Protein AF-A0A401JE91-F1 (afdb_monomer)

Mean predicted aligned error: 9.67 Å

InterPro domains:
  IPR007419 BFD-like [2Fe-2S]-binding domain [PF04324] (2-43)
  IPR041854 BFD-like [2Fe-2S]-binding domain superfamily [G3DSA:1.10.10.1100] (1-47)
  IPR052371 Bacterioferritin-associated ferredoxin [PTHR37424] (2-49)

Solvent-accessible surface area (backbone atoms only — not comparable to full-atom values): 4250 Å² total; per-residue (Å²): 140,54,70,65,60,49,44,51,40,39,77,74,66,41,84,47,74,64,45,41,30,75,77,69,46,55,48,70,86,79,44,79,54,43,67,59,51,47,54,50,45,54,51,42,52,52,52,50,54,69,72,53,84,64,90,82,80,91,77,77,91,81,86,75,88,129

Radius of gyration: 16.4 Å; Cα contacts (8 Å, |Δi|>4): 44; chains: 1; bounding box: 58×20×27 Å

Foldseek 3Di:
DDLVVLLVLVVVPDQDVVSCCVVVVQCVPPNPCVVVSVVSSVVSVVVVVVVPPPDPDDDDDPPDDD

Sequence (66 aa):
MTDSAIREAVCQGACRMRDLKEGLGVSAQCGKCACHAKAVLEEALSKQSMMQSIPLEPGRLYEAAA

pLDDT: mean 80.3, std 17.22, range [41.56, 94.25]

Structure (mmCIF, N/CA/C/O backbone):
data_AF-A0A401JE91-F1
#
_entry.id   AF-A0A401JE91-F1
#
loop_
_atom_site.group_PDB
_atom_site.id
_atom_site.type_symbol
_atom_site.label_atom_id
_atom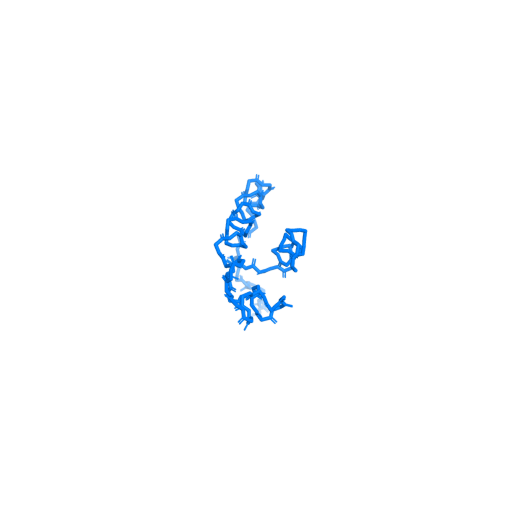_site.label_alt_id
_atom_site.label_comp_id
_atom_site.label_asym_id
_atom_site.label_entity_id
_atom_site.label_seq_id
_atom_site.pdbx_PDB_ins_code
_atom_site.Cartn_x
_atom_site.Cartn_y
_atom_site.Cartn_z
_atom_site.occupancy
_atom_site.B_iso_or_equiv
_atom_site.auth_seq_id
_atom_site.auth_comp_id
_atom_site.auth_asym_id
_atom_site.auth_atom_id
_atom_site.pdbx_PDB_model_num
ATOM 1 N N . MET A 1 1 ? 6.025 3.774 -8.088 1.00 71.31 1 MET A N 1
ATOM 2 C CA . MET A 1 1 ? 5.029 3.872 -7.002 1.00 71.31 1 MET A CA 1
ATOM 3 C C . MET A 1 1 ? 5.622 4.712 -5.902 1.00 71.31 1 MET A C 1
ATOM 5 O O . MET A 1 1 ? 6.755 4.443 -5.526 1.00 71.31 1 MET A O 1
ATOM 9 N N . THR A 1 2 ? 4.899 5.735 -5.464 1.00 89.12 2 THR A N 1
ATOM 10 C CA . THR A 1 2 ? 5.319 6.669 -4.413 1.00 89.12 2 THR A CA 1
ATOM 11 C C . THR A 1 2 ? 4.404 6.530 -3.203 1.00 89.12 2 THR A C 1
ATOM 13 O O . THR A 1 2 ? 3.249 6.123 -3.336 1.00 89.12 2 THR A O 1
ATOM 16 N N . ASP A 1 3 ? 4.905 6.894 -2.028 1.00 91.38 3 ASP A N 1
ATOM 17 C CA . ASP A 1 3 ? 4.148 6.840 -0.773 1.00 91.38 3 ASP A CA 1
ATOM 18 C C . ASP A 1 3 ? 2.912 7.741 -0.820 1.00 91.38 3 ASP A C 1
ATOM 20 O O . ASP A 1 3 ? 1.850 7.375 -0.319 1.00 91.38 3 ASP A O 1
ATOM 24 N N . SER A 1 4 ? 3.025 8.895 -1.487 1.00 91.94 4 SER A N 1
ATOM 25 C CA . SER A 1 4 ? 1.910 9.819 -1.701 1.00 91.94 4 SER A C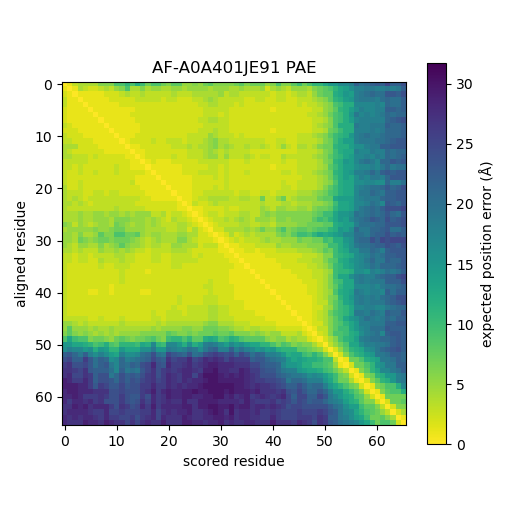A 1
ATOM 26 C C . SER A 1 4 ? 0.758 9.155 -2.449 1.00 91.94 4 SER A C 1
ATOM 28 O O . SER A 1 4 ? -0.375 9.262 -2.000 1.00 91.94 4 SER A O 1
ATOM 30 N N . ALA A 1 5 ? 1.039 8.394 -3.513 1.00 91.19 5 ALA A N 1
ATOM 31 C CA . ALA A 1 5 ? 0.003 7.691 -4.270 1.00 91.19 5 ALA A CA 1
ATOM 32 C C . ALA A 1 5 ? -0.719 6.633 -3.418 1.00 91.19 5 ALA A C 1
ATOM 34 O O . ALA A 1 5 ? -1.924 6.449 -3.548 1.00 91.19 5 ALA A O 1
ATOM 35 N N . ILE A 1 6 ? 0.001 5.965 -2.508 1.00 92.62 6 ILE A N 1
ATOM 36 C CA . ILE A 1 6 ? -0.592 5.003 -1.569 1.00 92.62 6 ILE A CA 1
ATOM 37 C C . ILE A 1 6 ? -1.525 5.717 -0.588 1.00 92.62 6 ILE A C 1
ATOM 39 O O . ILE A 1 6 ? -2.648 5.268 -0.381 1.00 92.62 6 ILE A O 1
ATOM 43 N N . ARG A 1 7 ? -1.091 6.845 -0.013 1.00 92.50 7 ARG A N 1
ATOM 44 C CA . ARG A 1 7 ? -1.932 7.661 0.881 1.00 92.50 7 ARG A CA 1
ATOM 45 C C . ARG A 1 7 ? -3.169 8.190 0.163 1.00 92.50 7 ARG A C 1
ATOM 47 O O . ARG A 1 7 ? -4.253 8.190 0.729 1.00 92.50 7 ARG A O 1
ATOM 54 N N . GLU A 1 8 ? -3.011 8.611 -1.084 1.00 92.56 8 GLU A N 1
ATOM 55 C CA . GLU A 1 8 ? -4.112 9.107 -1.901 1.00 92.56 8 GLU A CA 1
ATOM 56 C C . GLU A 1 8 ? -5.116 7.994 -2.220 1.00 92.56 8 GLU A C 1
ATOM 58 O O . GLU A 1 8 ? -6.321 8.216 -2.140 1.00 92.56 8 GLU A O 1
ATOM 63 N N . ALA A 1 9 ? -4.640 6.779 -2.508 1.00 92.19 9 ALA A N 1
ATOM 64 C CA . ALA A 1 9 ? -5.500 5.613 -2.676 1.00 92.19 9 ALA A CA 1
ATOM 65 C C . ALA A 1 9 ? -6.257 5.271 -1.382 1.00 92.19 9 ALA A C 1
ATOM 67 O O . ALA A 1 9 ? -7.436 4.936 -1.436 1.00 92.19 9 ALA A O 1
ATOM 68 N N . VAL A 1 10 ? -5.619 5.411 -0.215 1.00 92.06 10 VAL A N 1
ATOM 69 C CA . VAL A 1 10 ? -6.270 5.241 1.097 1.00 92.06 10 VAL A CA 1
ATOM 70 C C . VAL A 1 10 ? -7.375 6.274 1.312 1.00 92.06 10 VAL A C 1
ATOM 72 O O . VAL A 1 10 ? -8.489 5.909 1.680 1.00 92.06 10 VAL A O 1
ATOM 75 N N . CYS A 1 11 ? -7.124 7.543 0.982 1.00 89.44 11 CYS A N 1
ATOM 76 C CA . CYS A 1 11 ? -8.156 8.584 0.999 1.00 89.44 11 CYS A CA 1
ATOM 77 C C . CYS A 1 11 ? -9.325 8.277 0.047 1.00 89.44 11 CYS A C 1
ATOM 79 O O . CYS A 1 11 ? -10.460 8.642 0.337 1.00 89.44 11 CYS A O 1
ATOM 81 N N . GLN A 1 12 ? -9.059 7.593 -1.069 1.00 89.44 12 GLN A N 1
ATOM 82 C CA . GLN A 1 12 ? -10.077 7.128 -2.017 1.00 89.44 12 GLN A CA 1
ATOM 83 C C . GLN A 1 12 ? -10.813 5.856 -1.550 1.00 89.44 12 GLN A C 1
ATOM 85 O O . GLN A 1 12 ? -11.765 5.438 -2.204 1.00 89.44 12 GLN A O 1
ATOM 90 N N . GLY A 1 13 ? -10.412 5.251 -0.425 1.00 89.06 13 GLY A N 1
ATOM 91 C CA . GLY A 1 13 ? -11.061 4.079 0.173 1.00 89.06 13 GLY A CA 1
ATOM 92 C C . GLY A 1 13 ? -10.276 2.769 0.066 1.00 89.06 13 GLY A C 1
ATOM 93 O O . GLY A 1 13 ? -10.809 1.714 0.408 1.00 89.06 13 GLY A O 1
ATOM 94 N N . ALA A 1 14 ? -9.022 2.795 -0.392 1.00 92.31 14 ALA A N 1
ATOM 95 C CA . ALA A 1 14 ? -8.172 1.609 -0.393 1.00 92.31 14 ALA A CA 1
ATOM 96 C C . ALA A 1 14 ? -7.796 1.216 1.044 1.00 92.31 14 ALA A C 1
ATOM 98 O O . ALA A 1 14 ? -7.055 1.924 1.721 1.00 92.31 14 ALA A O 1
ATOM 99 N N . CYS A 1 15 ? -8.254 0.046 1.487 1.00 90.62 15 CYS A N 1
ATOM 100 C CA . CYS A 1 15 ? -7.989 -0.454 2.840 1.00 90.62 15 CYS A CA 1
ATOM 101 C C . CYS A 1 15 ? -7.117 -1.711 2.847 1.00 90.62 15 CYS A C 1
ATOM 103 O O . CY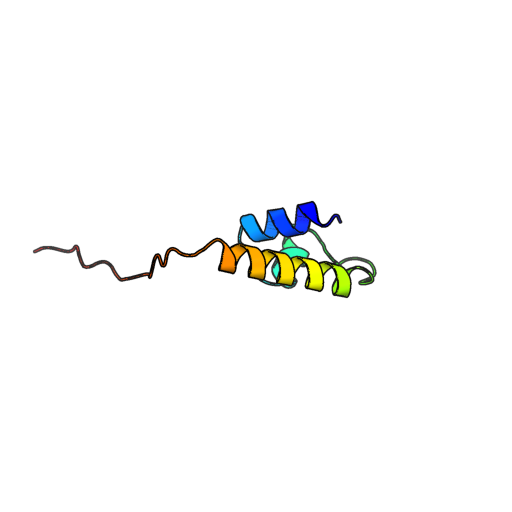S A 1 15 ? -6.721 -2.194 3.907 1.00 90.62 15 CYS A O 1
ATOM 105 N N . ARG A 1 16 ? -6.832 -2.296 1.678 1.00 93.19 16 ARG A N 1
ATOM 106 C CA . ARG A 1 16 ? -6.053 -3.528 1.559 1.00 93.19 16 ARG A CA 1
ATOM 107 C C . ARG A 1 16 ? -5.005 -3.411 0.469 1.00 93.19 16 ARG A C 1
ATOM 109 O O . ARG A 1 16 ? -5.129 -2.679 -0.506 1.00 93.19 16 ARG A O 1
ATOM 116 N N . MET A 1 17 ? -3.981 -4.251 0.583 1.00 92.44 17 MET A N 1
ATOM 117 C CA . MET A 1 17 ? -2.925 -4.332 -0.427 1.00 92.44 17 MET A CA 1
ATOM 118 C C . MET A 1 17 ? -3.443 -4.808 -1.797 1.00 92.44 17 MET A C 1
ATOM 120 O O . MET A 1 17 ? -2.822 -4.539 -2.822 1.00 92.44 17 MET A O 1
ATOM 124 N N . ARG A 1 18 ? -4.601 -5.487 -1.825 1.00 92.81 18 ARG A N 1
ATOM 125 C CA . ARG A 1 18 ? -5.312 -5.828 -3.065 1.00 92.81 18 ARG A CA 1
ATOM 126 C C . ARG A 1 18 ? -5.816 -4.576 -3.780 1.00 92.81 18 ARG A C 1
ATOM 128 O O . ARG A 1 18 ? -5.553 -4.448 -4.967 1.00 92.81 18 ARG A O 1
ATOM 135 N N . ASP A 1 19 ? -6.423 -3.642 -3.053 1.00 92.25 19 ASP A N 1
ATOM 136 C CA . ASP A 1 19 ? -6.926 -2.384 -3.616 1.00 92.25 19 ASP A CA 1
ATOM 137 C C . ASP A 1 19 ? -5.775 -1.556 -4.200 1.00 92.25 19 ASP A C 1
ATOM 139 O O . ASP A 1 19 ? -5.869 -1.046 -5.311 1.00 92.25 19 ASP A O 1
ATOM 143 N N . LEU A 1 20 ? -4.626 -1.511 -3.513 1.00 91.69 20 LEU A N 1
ATOM 144 C CA . LEU A 1 20 ? -3.416 -0.870 -4.045 1.00 91.69 20 LEU A CA 1
ATOM 145 C C . LEU A 1 20 ? -2.850 -1.596 -5.272 1.00 91.69 20 LEU A C 1
ATOM 147 O O . LEU A 1 20 ? -2.268 -0.966 -6.153 1.00 91.69 20 LEU A O 1
ATOM 151 N N . LYS A 1 21 ? -2.991 -2.921 -5.357 1.00 91.69 21 LYS A N 1
ATOM 152 C CA . LYS A 1 21 ? -2.570 -3.680 -6.537 1.00 91.69 21 LYS A CA 1
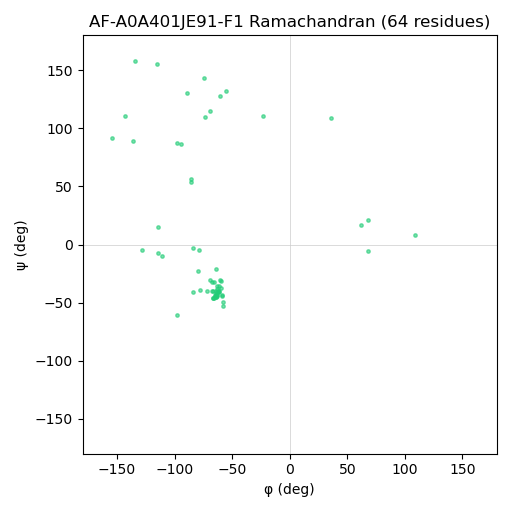ATOM 153 C C . LYS A 1 21 ? -3.495 -3.428 -7.728 1.00 91.69 21 LYS A C 1
ATOM 155 O O . LYS A 1 21 ? -2.992 -3.310 -8.838 1.00 91.69 21 LYS A O 1
ATOM 160 N N . GLU A 1 22 ? -4.803 -3.332 -7.517 1.00 90.50 22 GLU A N 1
ATOM 161 C CA . GLU A 1 22 ? -5.772 -3.088 -8.593 1.00 90.50 22 GLU A CA 1
ATOM 162 C C . GLU A 1 22 ? -5.796 -1.616 -9.030 1.00 90.50 22 GLU A C 1
ATOM 164 O O . GLU A 1 22 ? -5.836 -1.343 -10.224 1.00 90.50 22 GLU A O 1
ATOM 169 N N . GLY A 1 23 ? -5.683 -0.672 -8.091 1.00 87.94 23 GLY A N 1
ATOM 170 C CA . GLY A 1 23 ? -5.692 0.764 -8.383 1.00 87.94 23 GLY A CA 1
ATOM 171 C C . GLY A 1 23 ? -4.335 1.327 -8.803 1.00 87.94 23 GLY A C 1
ATOM 172 O O . GLY A 1 23 ? -4.259 2.139 -9.720 1.00 87.94 23 GLY A O 1
ATOM 173 N N . LEU A 1 24 ? -3.246 0.895 -8.156 1.00 89.69 24 LEU A N 1
ATOM 174 C CA . LEU A 1 24 ? -1.900 1.417 -8.418 1.00 89.69 24 LEU A CA 1
ATOM 175 C C . LEU A 1 24 ? -0.978 0.397 -9.088 1.00 89.69 24 LEU A C 1
ATOM 177 O O . LEU A 1 24 ? 0.123 0.762 -9.464 1.00 89.69 24 LEU A O 1
ATOM 181 N N . GLY A 1 25 ? -1.328 -0.884 -9.218 1.00 89.75 25 GLY A N 1
ATOM 182 C CA . GLY A 1 25 ? -0.382 -1.882 -9.739 1.00 89.75 25 GLY A CA 1
ATOM 183 C C . GLY A 1 25 ? 0.803 -2.152 -8.801 1.00 89.75 25 GLY A C 1
ATOM 184 O O . GLY A 1 25 ? 1.856 -2.629 -9.240 1.00 89.75 25 GLY A O 1
ATOM 185 N N . VAL A 1 26 ? 0.673 -1.849 -7.501 1.00 88.00 26 VAL A N 1
ATOM 186 C CA . VAL A 1 26 ? 1.713 -2.154 -6.506 1.00 88.00 26 VAL A CA 1
ATOM 187 C C . VAL A 1 26 ? 2.057 -3.643 -6.548 1.00 88.00 26 VAL A C 1
ATOM 189 O O . VAL A 1 26 ? 1.185 -4.512 -6.536 1.00 88.00 26 VAL A O 1
ATOM 192 N N . SER A 1 27 ? 3.358 -3.942 -6.579 1.00 84.56 27 SER A N 1
ATOM 193 C CA . SER A 1 27 ? 3.888 -5.311 -6.588 1.00 84.56 27 SER A CA 1
ATOM 194 C C . SER A 1 27 ? 3.484 -6.164 -7.797 1.00 84.56 27 SER A C 1
ATOM 196 O O . SER A 1 27 ? 3.655 -7.379 -7.754 1.00 84.56 27 SER A O 1
ATOM 198 N N . ALA A 1 28 ? 2.999 -5.560 -8.887 1.00 86.81 28 ALA A N 1
ATOM 199 C CA . ALA A 1 28 ? 2.603 -6.297 -10.086 1.00 86.81 28 ALA A CA 1
ATOM 200 C C . ALA A 1 28 ? 3.787 -6.913 -10.857 1.00 86.81 28 ALA A C 1
ATOM 202 O O . ALA A 1 28 ? 3.624 -7.959 -11.474 1.00 86.81 28 ALA A O 1
ATOM 203 N N . GLN A 1 29 ? 4.972 -6.290 -10.808 1.00 84.62 29 GLN A N 1
ATOM 204 C CA . GLN A 1 29 ? 6.131 -6.715 -11.603 1.00 84.62 29 GLN A CA 1
ATOM 205 C C . GLN A 1 29 ? 7.116 -7.598 -10.823 1.00 84.62 29 GLN A C 1
ATOM 207 O O . GLN A 1 29 ? 7.392 -8.723 -11.217 1.00 84.62 29 GLN A O 1
ATOM 212 N N . CYS A 1 30 ? 7.691 -7.083 -9.732 1.00 87.00 30 CYS A N 1
ATOM 213 C CA . CYS A 1 30 ? 8.801 -7.745 -9.030 1.00 87.00 30 CYS A CA 1
ATOM 214 C C . CYS A 1 30 ? 8.586 -7.915 -7.519 1.00 87.00 30 CYS A C 1
ATOM 216 O O . CYS A 1 30 ? 9.440 -8.482 -6.846 1.00 87.00 30 CYS A O 1
ATOM 218 N N . GLY A 1 31 ? 7.490 -7.387 -6.962 1.00 86.44 31 GLY A N 1
ATOM 219 C CA . GLY A 1 31 ? 7.126 -7.543 -5.546 1.00 86.44 31 GLY A CA 1
ATOM 220 C C . GLY A 1 31 ? 8.027 -6.852 -4.511 1.00 86.44 31 GLY A C 1
ATOM 221 O O . GLY A 1 31 ? 7.676 -6.828 -3.337 1.00 86.44 31 GLY A O 1
ATOM 222 N N . LYS A 1 32 ? 9.154 -6.242 -4.902 1.00 89.12 32 LYS A N 1
ATOM 223 C CA . LYS A 1 32 ? 10.128 -5.646 -3.961 1.00 89.12 32 LYS A CA 1
ATOM 224 C C . LYS A 1 32 ? 9.544 -4.529 -3.094 1.00 89.12 32 LYS A C 1
ATOM 226 O O . LYS A 1 32 ? 9.963 -4.343 -1.958 1.00 89.12 32 LYS A O 1
ATOM 231 N N . CYS A 1 33 ? 8.565 -3.797 -3.620 1.00 89.50 33 CYS A N 1
ATOM 232 C CA . CYS A 1 33 ? 7.891 -2.728 -2.895 1.00 89.50 33 CYS A CA 1
ATOM 233 C C . CYS A 1 33 ? 6.748 -3.219 -1.993 1.00 89.50 33 CYS A C 1
ATOM 235 O O . CYS A 1 33 ? 6.185 -2.399 -1.281 1.00 89.50 33 CYS A O 1
ATOM 237 N N . ALA A 1 34 ? 6.410 -4.516 -1.974 1.00 90.62 34 ALA A N 1
ATOM 238 C CA . ALA A 1 34 ? 5.247 -5.034 -1.249 1.00 90.62 34 ALA A CA 1
ATOM 239 C C . ALA A 1 34 ? 5.293 -4.721 0.251 1.00 90.62 34 ALA A C 1
ATOM 241 O O . ALA A 1 34 ? 4.327 -4.198 0.804 1.00 90.62 34 ALA A O 1
ATOM 242 N N . CYS A 1 35 ? 6.424 -5.006 0.904 1.00 92.31 35 CYS A N 1
ATOM 243 C CA . CYS A 1 35 ? 6.587 -4.748 2.334 1.00 92.31 35 CYS A CA 1
ATOM 244 C C . CYS A 1 35 ? 6.524 -3.251 2.651 1.00 92.31 35 CYS A C 1
ATOM 246 O O . CYS A 1 35 ? 5.844 -2.856 3.593 1.00 92.31 35 CYS A O 1
ATOM 248 N N . HIS A 1 36 ? 7.188 -2.420 1.842 1.00 92.56 36 HIS A N 1
ATOM 249 C CA . HIS A 1 36 ? 7.201 -0.973 2.047 1.00 92.56 36 HIS A CA 1
ATOM 250 C C . HIS A 1 36 ? 5.815 -0.362 1.821 1.00 92.56 36 HIS A C 1
ATOM 252 O O . HIS A 1 36 ? 5.311 0.365 2.670 1.00 92.56 36 HIS A O 1
ATOM 258 N N . ALA A 1 37 ? 5.142 -0.747 0.735 1.00 92.62 37 ALA A N 1
ATOM 259 C CA . ALA A 1 37 ? 3.789 -0.302 0.443 1.00 92.62 37 ALA A CA 1
ATOM 260 C C . ALA A 1 37 ? 2.807 -0.705 1.549 1.00 92.62 37 ALA A C 1
ATOM 262 O O . ALA A 1 37 ? 1.921 0.073 1.891 1.00 92.62 37 ALA A O 1
ATOM 263 N N . LYS A 1 38 ? 2.977 -1.896 2.143 1.00 92.88 38 LYS A N 1
ATOM 264 C CA . LYS A 1 38 ? 2.168 -2.339 3.286 1.00 92.88 38 LYS A CA 1
ATOM 265 C C . LYS A 1 38 ? 2.392 -1.462 4.507 1.00 92.88 38 LYS A C 1
ATOM 267 O O . LYS A 1 38 ? 1.417 -1.052 5.117 1.00 92.88 38 LYS A O 1
ATOM 272 N N . ALA A 1 39 ? 3.640 -1.145 4.835 1.00 94.19 39 ALA A N 1
ATOM 273 C CA . 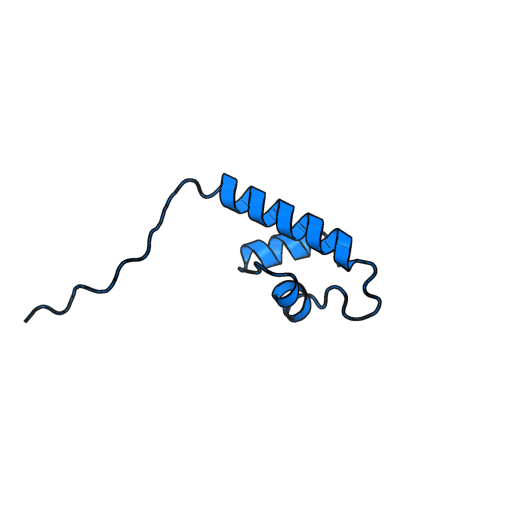ALA A 1 39 ? 3.937 -0.260 5.956 1.00 94.19 39 ALA A CA 1
ATOM 274 C C . ALA A 1 39 ? 3.282 1.121 5.777 1.00 94.19 39 ALA A C 1
ATOM 276 O O . ALA A 1 39 ? 2.655 1.631 6.700 1.00 94.19 39 ALA A O 1
ATOM 277 N N . VAL A 1 40 ? 3.359 1.689 4.571 1.00 94.25 40 VAL A N 1
ATOM 278 C CA . VAL A 1 40 ? 2.758 2.995 4.252 1.00 94.25 40 VAL A CA 1
ATOM 279 C C . VAL A 1 40 ? 1.231 2.940 4.292 1.00 94.25 40 VAL A C 1
ATOM 281 O O . VAL A 1 40 ? 0.613 3.873 4.799 1.00 94.25 40 VAL A O 1
ATOM 284 N N . LEU A 1 41 ? 0.625 1.854 3.795 1.00 93.31 41 LEU A N 1
ATOM 285 C CA . LEU A 1 41 ? -0.819 1.617 3.874 1.00 93.31 41 LEU A CA 1
ATOM 286 C C . LEU A 1 41 ? -1.293 1.608 5.332 1.00 93.31 41 LEU A C 1
ATOM 288 O O . LEU A 1 41 ? -2.194 2.358 5.687 1.00 93.31 41 LEU A O 1
ATOM 292 N N . GLU A 1 42 ? -0.660 0.795 6.178 1.00 94.06 42 GLU A N 1
ATOM 293 C CA . GLU A 1 42 ? -1.021 0.657 7.595 1.00 94.06 42 GLU A CA 1
ATOM 294 C C . GLU A 1 42 ? -0.833 1.980 8.352 1.00 94.06 42 GLU A C 1
ATOM 296 O O . GLU A 1 42 ? -1.668 2.362 9.173 1.00 94.06 42 GLU A O 1
ATOM 301 N N . GLU A 1 43 ? 0.242 2.716 8.051 1.00 93.81 43 GLU A N 1
ATOM 302 C CA . GLU A 1 43 ? 0.486 4.036 8.632 1.00 93.81 43 GLU A CA 1
ATOM 303 C C . GLU A 1 43 ? -0.586 5.047 8.199 1.00 93.81 43 GLU A C 1
ATOM 305 O O . GLU A 1 43 ? -1.079 5.821 9.020 1.00 93.81 43 GLU A O 1
ATOM 310 N N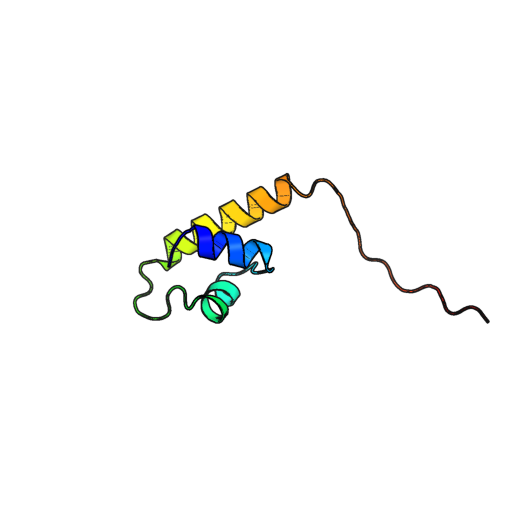 . ALA A 1 44 ? -0.964 5.046 6.919 1.00 92.31 44 ALA A N 1
ATOM 311 C CA . ALA A 1 44 ? -2.002 5.920 6.390 1.00 92.31 44 ALA A CA 1
ATOM 312 C C . ALA A 1 44 ? -3.377 5.603 6.998 1.00 92.31 44 ALA A C 1
ATOM 314 O O . ALA A 1 44 ? -4.052 6.527 7.440 1.00 92.31 44 ALA A O 1
ATOM 315 N N . LEU A 1 45 ? -3.747 4.322 7.106 1.00 91.06 45 LEU A N 1
ATOM 316 C CA . LEU A 1 45 ? -4.990 3.876 7.745 1.00 91.06 45 LEU A CA 1
ATOM 317 C C . LEU A 1 45 ? -5.021 4.216 9.239 1.00 91.06 45 LEU A C 1
ATOM 319 O O . LEU A 1 45 ? -6.031 4.703 9.740 1.00 91.06 45 LEU A O 1
ATOM 323 N N . SER A 1 46 ? -3.905 4.033 9.947 1.00 90.50 46 SER A N 1
ATOM 324 C CA . SER A 1 46 ? -3.792 4.412 11.363 1.00 90.50 46 SER A CA 1
ATOM 325 C C . SER A 1 46 ? -3.950 5.921 11.552 1.00 90.50 46 SER A C 1
ATOM 327 O O . SER A 1 46 ? -4.675 6.365 12.440 1.00 90.50 46 SER A O 1
ATOM 329 N N . LYS A 1 47 ? -3.322 6.728 10.685 1.00 87.38 47 LYS A N 1
ATOM 330 C CA . LYS A 1 47 ? -3.475 8.191 10.681 1.00 87.38 47 LYS A CA 1
ATOM 331 C C . LYS A 1 47 ? -4.903 8.616 10.342 1.00 87.38 47 LYS A C 1
ATOM 333 O O . LYS A 1 47 ? -5.416 9.539 10.967 1.00 87.38 47 LYS A O 1
ATOM 338 N N . GLN A 1 48 ? -5.546 7.942 9.391 1.00 83.69 48 GLN A N 1
ATOM 339 C CA . GLN A 1 48 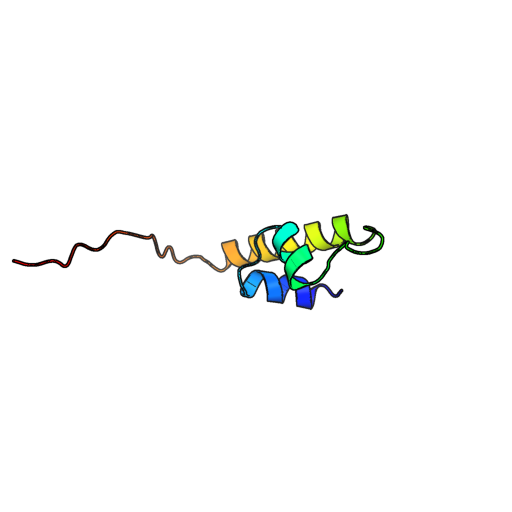? -6.936 8.197 9.024 1.00 83.69 48 GLN A CA 1
ATOM 340 C C . GLN A 1 48 ? -7.867 7.879 10.198 1.00 83.69 48 GLN A C 1
ATOM 342 O O . GLN A 1 48 ? -8.679 8.720 10.558 1.00 83.69 48 GLN A O 1
ATOM 347 N N . SER A 1 49 ? -7.670 6.745 10.875 1.00 77.56 49 SER A N 1
ATOM 348 C CA . SER A 1 49 ? -8.429 6.372 12.074 1.00 77.56 49 SER A CA 1
ATOM 349 C C . SER A 1 49 ? -8.238 7.361 13.231 1.00 77.56 49 SER A C 1
ATOM 351 O O . SER A 1 49 ? -9.216 7.731 13.872 1.00 77.56 49 SER A O 1
ATOM 353 N N . MET A 1 50 ? -7.016 7.852 13.469 1.00 69.50 50 MET A N 1
ATOM 354 C CA . MET A 1 50 ? -6.753 8.868 14.501 1.00 69.50 50 MET A CA 1
ATOM 355 C C . MET A 1 50 ? -7.376 10.233 14.177 1.00 69.50 50 MET A C 1
ATOM 357 O O . MET A 1 50 ? -7.763 10.956 15.091 1.00 69.50 50 MET A O 1
ATOM 361 N N . MET A 1 51 ? -7.475 10.592 12.893 1.00 61.78 51 MET A N 1
ATOM 362 C CA . MET A 1 51 ? -8.135 11.826 12.452 1.00 61.78 51 MET A CA 1
ATOM 363 C C . MET A 1 51 ? -9.669 11.678 12.413 1.00 61.78 51 MET A C 1
ATOM 365 O O . MET A 1 51 ? -10.391 12.667 12.504 1.00 61.78 51 MET A O 1
ATOM 369 N N . GLN A 1 52 ? -10.179 10.448 12.304 1.00 54.38 52 GLN A N 1
ATOM 370 C CA . GLN A 1 52 ? -11.603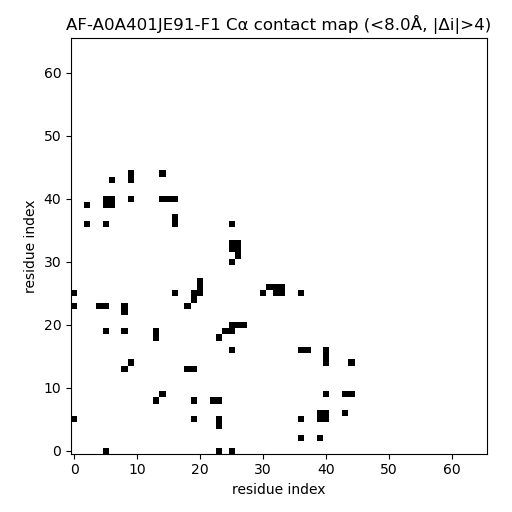 10.112 12.317 1.00 54.38 52 GLN A CA 1
ATOM 371 C C . GLN A 1 52 ? -12.133 9.928 13.747 1.00 54.38 52 GLN A C 1
ATOM 373 O O . GLN A 1 52 ? -12.732 8.914 14.090 1.00 54.38 52 GLN A O 1
ATOM 378 N N . SER A 1 53 ? -11.975 10.946 14.590 1.00 45.31 53 SER A N 1
ATOM 379 C CA . SER A 1 53 ? -12.730 11.085 15.840 1.00 45.31 53 SER A CA 1
ATOM 380 C C . SER A 1 53 ? -14.081 11.771 15.596 1.00 45.31 53 SER A C 1
ATOM 382 O O . SER A 1 53 ? -14.425 12.753 16.243 1.00 45.31 53 SER A O 1
ATOM 384 N N . ILE A 1 54 ? -14.872 11.241 14.659 1.00 51.69 54 ILE A N 1
ATOM 385 C CA . ILE A 1 54 ? -16.324 11.453 14.612 1.00 51.69 54 ILE A CA 1
ATOM 386 C C . ILE A 1 54 ? -16.950 10.128 14.147 1.00 51.69 54 ILE A C 1
ATOM 388 O O . ILE A 1 54 ? -16.749 9.749 12.991 1.00 51.69 54 ILE A O 1
ATOM 392 N N . PRO A 1 55 ? -17.682 9.396 15.005 1.00 44.53 55 PRO A N 1
ATOM 393 C CA . PRO A 1 55 ? -18.420 8.223 14.568 1.00 44.53 55 PRO A CA 1
ATOM 394 C C . PRO A 1 55 ? -19.647 8.687 13.779 1.00 44.53 55 PRO A C 1
ATOM 396 O O . PRO A 1 55 ? -20.588 9.240 14.343 1.00 44.53 55 PRO A O 1
ATOM 399 N N . LEU A 1 56 ? -19.647 8.459 12.469 1.00 51.38 56 LEU A N 1
ATOM 400 C CA . LEU A 1 56 ? -20.887 8.360 11.704 1.00 51.38 56 LEU A CA 1
ATOM 401 C C . LEU A 1 56 ? -21.231 6.876 11.627 1.00 51.38 56 LEU A C 1
ATOM 403 O O . LEU A 1 56 ? -20.814 6.181 10.703 1.00 51.38 56 LEU A O 1
ATOM 407 N N . GLU A 1 57 ? -21.939 6.392 12.648 1.00 49.97 57 GLU A N 1
ATOM 408 C CA . GLU A 1 57 ? -22.449 5.024 12.643 1.00 49.97 57 GLU A CA 1
ATOM 409 C C . GL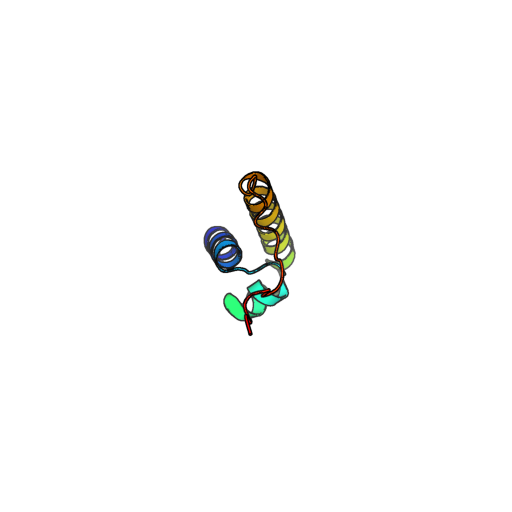U A 1 57 ? -23.662 4.881 11.696 1.00 49.97 57 GLU A C 1
ATOM 411 O O . GLU A 1 57 ? -24.496 5.789 11.601 1.00 49.97 57 GLU A O 1
ATOM 416 N N . PRO A 1 58 ? -23.780 3.735 10.999 1.00 66.56 58 PRO A N 1
ATOM 417 C CA . PRO A 1 58 ? -24.786 3.455 9.981 1.00 66.56 58 PRO A CA 1
ATOM 418 C C . PRO A 1 58 ? -26.067 2.847 10.580 1.00 66.56 58 PRO A C 1
ATOM 420 O O . PRO A 1 58 ? -26.029 1.848 11.295 1.00 66.56 58 PRO A O 1
ATOM 423 N N . GLY A 1 59 ? -27.238 3.392 10.232 1.00 41.56 59 GLY A N 1
ATOM 424 C CA . GLY A 1 59 ? -28.523 2.904 10.741 1.00 41.56 59 GLY A CA 1
ATOM 425 C C . GLY A 1 59 ? -29.701 3.200 9.817 1.00 41.56 59 GLY A C 1
ATOM 426 O O . GLY A 1 59 ? -30.321 4.246 9.922 1.00 41.56 59 GLY A O 1
ATOM 427 N N . ARG A 1 60 ? -29.990 2.244 8.926 1.00 46.75 60 ARG A N 1
ATOM 428 C CA . ARG A 1 60 ? -31.331 1.790 8.510 1.00 46.75 60 ARG A CA 1
ATOM 429 C C . ARG A 1 60 ? -32.439 2.862 8.415 1.00 46.75 60 ARG A C 1
ATOM 431 O O . ARG A 1 60 ? -33.007 3.275 9.418 1.00 46.75 60 ARG A O 1
ATOM 438 N N . LEU A 1 61 ? -32.812 3.167 7.170 1.00 49.50 61 LEU A N 1
ATOM 439 C CA . LEU A 1 61 ? -34.120 3.676 6.732 1.00 49.50 61 LEU A CA 1
ATOM 440 C C . LEU A 1 61 ? -35.259 3.320 7.716 1.00 49.50 61 LEU A C 1
ATOM 442 O O . LEU A 1 61 ? -35.639 2.152 7.800 1.00 49.50 61 LEU A O 1
ATOM 446 N N . TYR A 1 62 ? -35.815 4.312 8.419 1.00 56.81 62 TYR A N 1
ATOM 447 C CA . TYR A 1 62 ? -37.139 4.210 9.054 1.00 56.81 62 TYR A CA 1
ATOM 448 C C . TYR A 1 62 ? -38.169 5.167 8.442 1.00 56.81 62 TYR A C 1
ATOM 450 O O . TYR A 1 62 ? -39.241 5.343 9.006 1.00 56.81 62 TYR A O 1
ATOM 458 N N . GLU A 1 63 ? -37.917 5.744 7.267 1.00 54.28 63 GLU A N 1
ATOM 459 C CA . GLU A 1 63 ? -38.963 6.482 6.556 1.00 54.28 63 GLU A CA 1
ATOM 460 C C . GLU A 1 63 ? -39.610 5.610 5.482 1.00 54.28 63 GLU A C 1
ATOM 462 O O . GLU A 1 63 ? -39.227 5.596 4.317 1.00 54.28 63 GLU A O 1
ATOM 467 N N . ALA A 1 64 ? -40.630 4.878 5.916 1.00 50.25 64 ALA A N 1
ATOM 468 C CA . ALA A 1 64 ? -41.847 4.725 5.137 1.00 50.25 64 ALA A CA 1
ATOM 469 C C . ALA A 1 64 ? -43.015 4.874 6.114 1.00 50.25 64 ALA A C 1
ATOM 471 O O . ALA A 1 64 ? -43.462 3.921 6.748 1.00 50.25 64 ALA A O 1
ATOM 472 N N . ALA A 1 65 ? -43.433 6.125 6.277 1.00 49.44 65 ALA A N 1
ATOM 473 C CA . ALA A 1 65 ? -44.744 6.479 6.776 1.00 49.44 65 ALA A CA 1
ATOM 474 C C . ALA A 1 65 ? -45.823 5.921 5.831 1.00 49.44 65 ALA A C 1
ATOM 476 O O . ALA A 1 65 ? -45.740 6.175 4.628 1.00 49.44 65 ALA A O 1
ATOM 477 N N . ALA A 1 66 ? -46.791 5.184 6.385 1.00 47.47 66 ALA A N 1
ATOM 478 C CA . ALA A 1 66 ? -48.228 5.155 6.055 1.00 47.47 66 ALA A CA 1
ATOM 479 C C . ALA A 1 66 ? -48.868 3.883 6.629 1.00 47.47 66 ALA A C 1
ATOM 481 O O . ALA A 1 66 ? -48.481 2.775 6.194 1.00 47.47 66 ALA A O 1
#

Organism: NCBI:txid1559896

Secondary structure (DSSP, 8-state):
--HHHHHHHHHTT--SHHHHHHHH-TTSSS-TTHHHHHHHHHHHHHHHHHH--S------------

Nearest PDB structures (foldseek):
  6e6r-assembly1_A  TM=9.776E-01  e=3.541E-02  Pseudomonas aeruginosa
  4e6k-assembly1_G  TM=9.672E-01  e=3.774E-02  Pseudomonas aeruginosa PAO1